Protein AF-A0A954A4E3-F1 (afdb_monomer)

Radius of gyration: 19.32 Å; Cα contacts (8 Å, |Δi|>4): 45; chains: 1; bounding box: 42×27×52 Å

Foldseek 3Di:
DVPCLVVLCVVLNDVVSVVVVVVVVVVVVVVVVVLVVLVVVDDDDPDDPLVSCCVSPHPVRSVVVVVVVVVVVVVVVLVVLLVVLVVVCVVCVPVVDDSVVSSVVSVVVVVVVVVVVVD

pLDDT: mean 85.55, std 9.39, range [46.31, 97.56]

Sequence (119 aa):
MFLRFGEVVGNAGLWHALAIVIAAKSVTTITGLSLSAIATNTRTQGGGAYFLISRSLGIEFGGTIGAVFFLAQAISVAMYVIGFSEAVVATFPEWGSDLTTIATLTLLVVFICVLIGAG

Secondary structure (DSSP, 8-state):
-TTTHHHHHHHH-HHHHHHHHHHHHHHHHHHHHHHHHHHHTS---S--HHHHHHHHH-HHHHHHHHHHHHHHHHHHHHHHHHHHHHHHHHH-GGG---HHHHHHHHHHHHHHHHHHHT-

Solvent-accessible surface area (backbone atoms only — not comparable to full-atom values): 6743 Å² total; per-residue (Å²): 109,86,82,55,51,60,55,46,34,68,74,58,31,67,70,51,38,50,49,51,51,52,56,55,47,50,54,53,49,54,53,50,52,53,51,51,54,51,57,72,76,45,88,86,60,99,57,59,74,62,54,53,44,27,70,73,66,33,66,73,55,24,53,54,54,44,53,54,51,51,53,52,50,57,53,47,54,54,54,50,39,50,54,49,25,54,52,49,44,74,74,46,66,86,68,77,66,55,58,68,58,49,27,51,52,51,47,52,52,52,50,52,53,49,54,59,72,74,101

Mean predicted aligned error: 7.01 Å

Structure (mmCIF, N/CA/C/O backbone):
data_AF-A0A954A4E3-F1
#
_entry.id   AF-A0A954A4E3-F1
#
loop_
_atom_site.group_PDB
_atom_site.id
_atom_site.type_symbol
_atom_site.label_atom_id
_atom_site.label_alt_id
_atom_site.label_comp_id
_atom_site.label_asym_id
_atom_site.label_entity_id
_atom_site.label_seq_id
_atom_site.pdbx_PDB_ins_code
_atom_site.Cartn_x
_atom_site.Cartn_y
_atom_site.Cartn_z
_atom_site.occupancy
_atom_site.B_iso_or_equiv
_atom_site.auth_seq_id
_atom_site.auth_comp_id
_atom_site.auth_asym_id
_atom_site.auth_atom_id
_atom_site.pdbx_PDB_model_num
ATOM 1 N N . MET A 1 1 ? 6.034 -2.523 -3.533 1.00 74.38 1 MET A N 1
ATOM 2 C CA . MET A 1 1 ? 7.356 -2.239 -2.925 1.00 74.38 1 MET A CA 1
ATOM 3 C C . MET A 1 1 ? 8.450 -2.201 -3.982 1.00 74.38 1 MET A C 1
ATOM 5 O O . MET A 1 1 ? 9.112 -1.182 -4.093 1.00 74.38 1 MET A O 1
ATOM 9 N N . PHE A 1 2 ? 8.592 -3.253 -4.790 1.00 79.69 2 PHE A N 1
ATOM 10 C CA . PHE A 1 2 ? 9.702 -3.404 -5.739 1.00 79.69 2 PHE A CA 1
ATOM 11 C C . PHE A 1 2 ? 9.810 -2.323 -6.824 1.00 79.69 2 PHE A C 1
ATOM 13 O O . PHE A 1 2 ? 10.920 -1.955 -7.173 1.00 79.69 2 PHE A O 1
ATOM 20 N N . LEU A 1 3 ? 8.690 -1.762 -7.294 1.00 80.56 3 LEU A N 1
ATOM 21 C CA . LEU A 1 3 ? 8.714 -0.760 -8.368 1.00 80.56 3 LEU A CA 1
ATOM 22 C C . LEU A 1 3 ? 9.215 0.619 -7.921 1.00 80.56 3 LEU A C 1
ATOM 24 O O . LEU A 1 3 ? 9.998 1.241 -8.618 1.00 80.56 3 LEU A O 1
ATOM 28 N N . ARG A 1 4 ? 8.776 1.104 -6.753 1.00 87.50 4 ARG A N 1
ATOM 29 C CA . ARG A 1 4 ? 8.963 2.516 -6.361 1.00 87.50 4 ARG A CA 1
ATOM 30 C C . ARG A 1 4 ? 9.898 2.748 -5.181 1.00 87.50 4 ARG A C 1
ATOM 32 O O . ARG A 1 4 ? 10.304 3.876 -4.937 1.00 87.50 4 ARG A O 1
ATOM 39 N N . PHE A 1 5 ? 10.268 1.709 -4.430 1.00 85.25 5 PHE A N 1
ATOM 40 C CA . PHE A 1 5 ? 11.150 1.890 -3.271 1.00 85.25 5 PHE A CA 1
ATOM 41 C C . PHE A 1 5 ? 12.563 2.335 -3.681 1.00 85.25 5 PHE A C 1
ATOM 43 O O . PHE A 1 5 ? 13.150 3.185 -3.016 1.00 85.25 5 PHE A O 1
ATOM 50 N N . GLY A 1 6 ? 13.078 1.819 -4.805 1.00 85.00 6 GLY A N 1
ATOM 51 C CA . GLY A 1 6 ? 14.375 2.227 -5.352 1.00 85.00 6 GLY A CA 1
ATOM 52 C C . GLY A 1 6 ? 14.414 3.705 -5.747 1.00 85.00 6 GLY A C 1
ATOM 53 O O . GLY A 1 6 ? 15.351 4.406 -5.382 1.00 85.00 6 GLY A O 1
ATOM 54 N N . GLU A 1 7 ? 13.363 4.206 -6.402 1.00 87.31 7 GLU A N 1
ATOM 55 C CA . GLU A 1 7 ? 13.245 5.622 -6.783 1.00 87.31 7 GLU A CA 1
ATOM 56 C C . GLU A 1 7 ? 13.163 6.550 -5.565 1.00 87.31 7 GLU A C 1
ATOM 58 O O . GLU A 1 7 ? 13.773 7.617 -5.551 1.00 87.31 7 GLU A O 1
ATOM 63 N N . VAL A 1 8 ? 12.450 6.137 -4.511 1.00 89.25 8 VAL A N 1
ATOM 64 C CA . VAL A 1 8 ? 12.357 6.909 -3.261 1.00 89.25 8 VAL A CA 1
ATOM 65 C C . VAL A 1 8 ? 13.731 7.047 -2.604 1.00 89.25 8 VAL A C 1
ATOM 67 O O . VAL A 1 8 ? 14.108 8.149 -2.207 1.00 89.25 8 VAL A O 1
ATOM 70 N N . VAL A 1 9 ? 14.499 5.956 -2.517 1.00 91.44 9 VAL A N 1
ATOM 71 C CA . VAL A 1 9 ? 15.864 5.994 -1.965 1.00 91.44 9 VAL A CA 1
ATOM 72 C C . VAL A 1 9 ? 16.806 6.784 -2.877 1.00 91.44 9 VAL A C 1
ATOM 74 O O . VAL A 1 9 ? 17.633 7.540 -2.371 1.00 91.44 9 VAL A O 1
ATOM 77 N N . GLY A 1 10 ? 16.660 6.65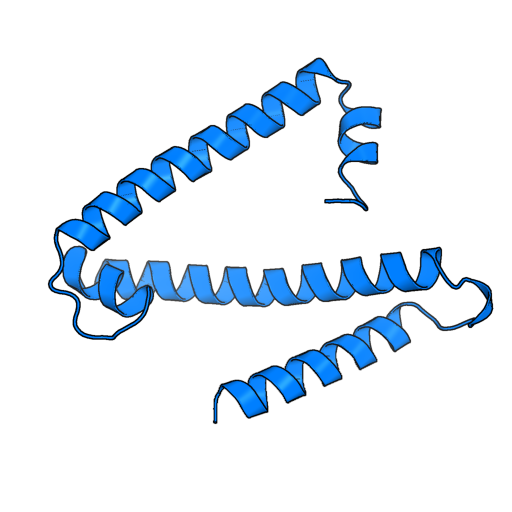4 -4.199 1.00 89.50 10 GLY A N 1
ATOM 78 C CA . GLY A 1 10 ? 17.461 7.377 -5.188 1.00 89.50 10 GLY A CA 1
ATOM 79 C C . GLY A 1 10 ? 17.262 8.895 -5.148 1.00 89.50 10 GLY A C 1
ATOM 80 O O . GLY A 1 10 ? 18.242 9.631 -5.191 1.00 89.50 10 GLY A O 1
ATOM 81 N N . ASN A 1 11 ? 16.019 9.367 -5.001 1.00 91.88 11 ASN A N 1
ATOM 82 C CA . ASN A 1 11 ? 15.698 10.800 -4.991 1.00 91.88 11 ASN A CA 1
ATOM 83 C C . ASN A 1 11 ? 15.851 11.459 -3.610 1.00 91.88 11 ASN A C 1
ATOM 85 O O . ASN A 1 11 ? 16.315 12.593 -3.522 1.00 91.88 11 ASN A O 1
ATOM 89 N N . ALA A 1 12 ? 15.452 10.787 -2.524 1.00 88.69 12 ALA A N 1
ATOM 90 C CA . ALA A 1 12 ? 15.497 11.365 -1.173 1.00 88.69 12 ALA A CA 1
ATOM 91 C C . ALA A 1 12 ? 16.835 11.107 -0.447 1.00 88.69 12 ALA A C 1
ATOM 93 O O . ALA A 1 12 ? 17.187 11.807 0.508 1.00 88.69 12 ALA A O 1
ATOM 94 N N . GLY A 1 13 ? 17.590 10.095 -0.881 1.00 91.25 13 GLY A N 1
ATOM 95 C CA . GLY A 1 13 ? 18.761 9.581 -0.178 1.00 91.25 13 GLY A CA 1
ATOM 96 C C . GLY A 1 13 ? 18.398 8.645 0.982 1.00 91.25 13 GLY A C 1
ATOM 97 O O . GLY A 1 13 ? 17.261 8.599 1.456 1.00 91.25 13 GLY A O 1
ATOM 98 N N . LEU A 1 14 ? 19.393 7.893 1.470 1.00 91.50 14 LEU A N 1
ATOM 99 C CA . LEU A 1 14 ? 19.202 6.843 2.480 1.00 91.50 14 LEU A CA 1
ATOM 100 C C . LEU A 1 14 ? 18.564 7.366 3.777 1.00 91.50 14 LEU A C 1
ATOM 102 O O . LEU A 1 14 ? 17.594 6.790 4.265 1.00 91.50 14 LEU A O 1
ATOM 106 N N . TRP A 1 15 ? 19.094 8.460 4.330 1.00 92.00 15 TRP A N 1
ATOM 107 C CA . TRP A 1 15 ? 18.645 8.980 5.624 1.00 92.00 15 TRP A CA 1
ATOM 108 C C . TRP A 1 15 ? 17.209 9.508 5.590 1.00 92.00 15 TRP A C 1
ATOM 110 O O . TRP A 1 15 ? 16.427 9.195 6.488 1.00 92.00 15 TRP A O 1
ATOM 120 N N . HIS A 1 16 ? 16.825 10.239 4.541 1.00 92.56 16 HIS A N 1
ATOM 121 C CA . HIS A 1 16 ? 15.450 10.724 4.403 1.00 92.56 16 HIS A CA 1
ATOM 122 C C . HIS A 1 16 ? 14.477 9.589 4.075 1.00 92.56 16 HIS A C 1
ATOM 124 O O . HIS A 1 16 ? 13.379 9.560 4.627 1.00 92.56 16 HIS A O 1
ATOM 130 N N . ALA A 1 17 ? 14.874 8.615 3.248 1.00 92.62 17 ALA A N 1
ATOM 131 C CA . ALA A 1 17 ? 14.049 7.439 2.982 1.00 92.62 17 ALA A CA 1
ATOM 132 C C . ALA A 1 17 ? 13.773 6.637 4.268 1.00 92.62 17 ALA A C 1
ATOM 134 O O . ALA A 1 17 ? 12.631 6.249 4.518 1.00 92.62 17 ALA A O 1
ATOM 135 N N . LEU A 1 18 ? 14.783 6.454 5.129 1.00 93.38 18 LEU A N 1
ATOM 136 C CA . LEU A 1 18 ? 14.605 5.837 6.447 1.00 93.38 18 LEU A CA 1
ATOM 137 C C . LEU A 1 18 ? 13.668 6.656 7.346 1.00 93.38 18 LEU A C 1
ATOM 139 O O . LEU A 1 18 ? 12.781 6.079 7.975 1.00 93.38 18 LEU A O 1
ATOM 143 N N . ALA A 1 19 ? 13.809 7.984 7.371 1.00 94.81 19 ALA A N 1
ATOM 144 C CA . ALA A 1 19 ? 12.920 8.857 8.138 1.00 94.81 19 ALA A CA 1
ATOM 145 C C . ALA A 1 19 ? 11.451 8.736 7.687 1.00 94.81 19 ALA A C 1
ATOM 147 O O . ALA A 1 19 ? 10.562 8.603 8.529 1.00 94.81 19 ALA A O 1
ATOM 148 N N . ILE A 1 20 ? 11.197 8.696 6.372 1.00 93.69 20 ILE A N 1
ATOM 149 C CA . ILE A 1 20 ? 9.854 8.487 5.800 1.00 93.69 20 ILE A CA 1
ATOM 150 C C . ILE A 1 20 ? 9.278 7.138 6.248 1.00 93.69 20 ILE A C 1
ATOM 152 O O . ILE A 1 20 ? 8.124 7.068 6.674 1.00 93.69 20 ILE A O 1
ATOM 156 N N . VAL A 1 21 ? 10.074 6.065 6.186 1.00 94.06 21 VAL A N 1
ATOM 157 C CA . VAL A 1 21 ? 9.630 4.724 6.597 1.00 94.06 21 VAL A CA 1
ATOM 158 C C . VAL A 1 21 ? 9.300 4.683 8.089 1.00 94.06 21 VAL A C 1
ATOM 160 O O . VAL A 1 21 ? 8.257 4.140 8.458 1.00 94.06 21 VAL A O 1
ATOM 163 N N . ILE A 1 22 ? 10.140 5.273 8.944 1.00 96.00 22 ILE A N 1
ATOM 164 C CA . ILE A 1 22 ? 9.903 5.332 10.395 1.00 96.00 22 ILE A CA 1
ATOM 165 C C . ILE A 1 22 ? 8.623 6.119 10.697 1.00 96.00 22 ILE A C 1
ATOM 167 O O . ILE A 1 22 ? 7.793 5.648 11.476 1.00 96.00 22 ILE A O 1
ATOM 171 N N . ALA A 1 23 ? 8.421 7.267 10.046 1.00 96.25 23 ALA A N 1
ATOM 172 C CA . ALA A 1 23 ? 7.214 8.073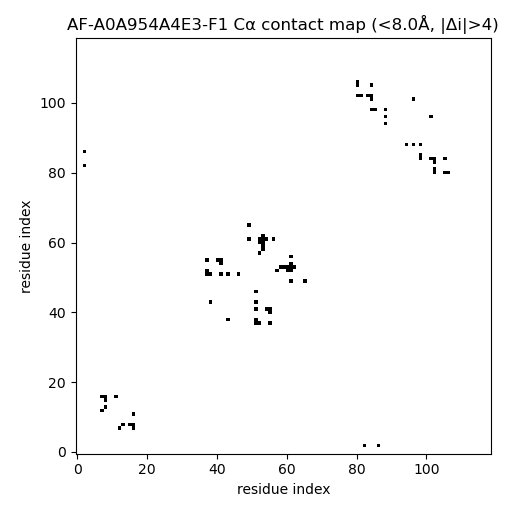 10.207 1.00 96.25 23 ALA A CA 1
ATOM 173 C C . ALA A 1 23 ? 5.947 7.328 9.745 1.00 96.25 23 ALA A C 1
ATOM 175 O O . ALA A 1 23 ? 4.938 7.314 10.444 1.00 96.25 23 ALA A O 1
ATOM 176 N N . ALA A 1 24 ? 5.990 6.638 8.603 1.00 94.88 24 ALA A N 1
ATOM 177 C CA . ALA A 1 24 ? 4.855 5.839 8.136 1.00 94.88 24 ALA A CA 1
ATOM 178 C C . ALA A 1 24 ? 4.545 4.665 9.087 1.00 94.88 24 ALA A C 1
ATOM 180 O O . ALA A 1 24 ? 3.383 4.356 9.384 1.00 94.88 24 ALA A O 1
ATOM 181 N N . LYS A 1 25 ? 5.589 4.001 9.598 1.00 94.88 25 LYS A N 1
ATOM 182 C CA . LYS A 1 25 ? 5.444 2.877 10.528 1.00 94.88 25 LYS A CA 1
ATOM 183 C C . LYS A 1 25 ? 4.944 3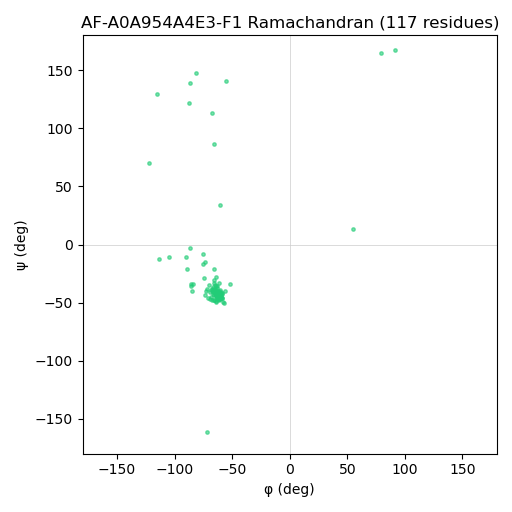.305 11.899 1.00 94.88 25 LYS A C 1
ATOM 185 O O . LYS A 1 25 ? 4.152 2.559 12.476 1.00 94.88 25 LYS A O 1
ATOM 190 N N . SER A 1 26 ? 5.328 4.476 12.403 1.00 97.56 26 SER A N 1
ATOM 191 C CA . SER A 1 26 ? 4.809 4.981 13.677 1.00 97.56 26 SER A CA 1
ATOM 192 C C . SER A 1 26 ? 3.297 5.210 13.606 1.00 97.56 26 SER A C 1
ATOM 194 O O . SER A 1 26 ? 2.577 4.697 14.462 1.00 97.56 26 SER A O 1
ATOM 196 N N . VAL A 1 27 ? 2.801 5.844 12.536 1.00 96.88 27 VAL A N 1
ATOM 197 C CA . VAL A 1 27 ? 1.358 6.035 12.306 1.00 96.88 27 VAL A CA 1
ATOM 198 C C . VAL A 1 27 ? 0.631 4.690 12.282 1.00 96.88 27 VAL A C 1
ATOM 200 O O . VAL A 1 27 ? -0.317 4.489 13.037 1.00 96.88 27 VAL A O 1
ATOM 203 N N . THR A 1 28 ? 1.120 3.729 11.491 1.00 94.75 28 THR A N 1
ATOM 204 C CA . THR A 1 28 ? 0.462 2.414 11.362 1.00 94.75 28 THR A CA 1
ATOM 205 C C . THR A 1 28 ? 0.477 1.632 12.680 1.00 94.75 28 THR A C 1
ATOM 207 O O . THR A 1 28 ? -0.478 0.926 12.998 1.00 94.75 28 THR A O 1
ATOM 210 N N . THR A 1 29 ? 1.544 1.770 13.471 1.00 96.06 29 THR A N 1
ATOM 211 C CA . THR A 1 29 ? 1.675 1.112 14.779 1.00 96.06 29 THR A CA 1
ATOM 212 C C . THR A 1 29 ? 0.682 1.689 15.781 1.00 96.06 29 THR A C 1
ATOM 214 O O . THR A 1 29 ? -0.008 0.927 16.453 1.00 96.06 29 THR A O 1
ATOM 217 N N . ILE A 1 30 ? 0.546 3.018 15.843 1.00 97.00 30 ILE A N 1
ATOM 218 C CA . ILE A 1 30 ? -0.432 3.680 16.717 1.00 97.00 30 ILE A CA 1
ATOM 219 C C . ILE A 1 30 ? -1.857 3.265 16.325 1.00 97.00 30 ILE A C 1
ATOM 221 O O . ILE A 1 30 ? -2.625 2.852 17.191 1.00 97.00 30 ILE A O 1
ATOM 225 N N . THR A 1 31 ? -2.194 3.275 15.029 1.00 92.25 31 THR A N 1
ATOM 226 C CA . THR A 1 31 ? -3.508 2.810 14.548 1.00 92.25 31 THR A CA 1
ATOM 227 C C . THR A 1 31 ? -3.753 1.334 14.878 1.00 92.25 31 THR A C 1
ATOM 229 O O . THR A 1 31 ? -4.851 0.974 15.302 1.00 92.25 31 THR A O 1
ATOM 232 N N . GLY A 1 32 ? -2.736 0.479 14.734 1.00 91.94 32 GLY A N 1
ATOM 233 C CA . GLY A 1 32 ? -2.816 -0.939 15.086 1.00 91.94 32 GLY A CA 1
ATOM 234 C C . GLY A 1 32 ? -3.065 -1.167 16.579 1.00 91.94 32 GLY A C 1
ATOM 235 O O . GLY A 1 32 ? -3.904 -1.992 16.939 1.00 91.94 32 GLY A O 1
ATOM 236 N N . LEU A 1 33 ? -2.411 -0.393 17.449 1.00 92.62 33 LEU A N 1
ATOM 237 C CA . LEU A 1 33 ? -2.651 -0.431 18.894 1.00 92.62 33 LEU A CA 1
ATOM 238 C C . LEU A 1 33 ? -4.078 0.020 19.242 1.00 92.62 33 LEU A C 1
ATOM 240 O O . LEU A 1 33 ? -4.745 -0.640 20.041 1.00 92.62 33 LEU A O 1
ATOM 244 N N . SER A 1 34 ? -4.588 1.081 18.605 1.00 90.12 34 SER A N 1
ATOM 245 C CA . SER A 1 34 ? -5.986 1.504 18.767 1.00 90.12 34 SER A CA 1
ATOM 246 C C . SER A 1 34 ? -6.968 0.413 18.333 1.00 90.12 34 SER A C 1
ATOM 248 O O . SER A 1 34 ? -7.920 0.120 19.056 1.00 90.12 34 SER A O 1
ATOM 250 N N . LEU A 1 35 ? -6.718 -0.238 17.192 1.00 88.19 35 LEU A N 1
ATOM 251 C CA . LEU A 1 35 ? -7.560 -1.333 16.706 1.00 88.19 35 LEU A CA 1
ATOM 252 C C . LEU A 1 35 ? -7.516 -2.550 17.644 1.00 88.19 35 LEU A C 1
ATOM 254 O O . LEU A 1 35 ? -8.551 -3.164 17.895 1.00 88.19 35 LEU A O 1
ATOM 258 N N . SER A 1 36 ? -6.351 -2.865 18.216 1.00 88.31 36 SER A N 1
ATOM 259 C CA . SER A 1 36 ? -6.203 -3.931 19.214 1.00 88.31 36 SER A CA 1
ATOM 260 C C . SER A 1 36 ? -7.027 -3.654 20.477 1.00 88.31 36 SER A C 1
ATOM 262 O O . SER A 1 36 ? -7.655 -4.568 21.018 1.00 88.31 36 SER A O 1
ATOM 264 N N . ALA A 1 37 ? -7.066 -2.402 20.942 1.00 87.06 37 ALA A N 1
ATOM 265 C CA . ALA A 1 37 ? -7.887 -2.010 22.087 1.00 87.06 37 ALA A CA 1
ATOM 266 C C . ALA A 1 37 ? -9.391 -2.174 21.793 1.00 87.06 37 ALA A C 1
ATOM 268 O O . ALA A 1 37 ? -10.124 -2.734 22.609 1.00 87.06 37 ALA A O 1
ATOM 269 N N . ILE A 1 38 ? -9.834 -1.767 20.598 1.00 84.38 38 ILE A N 1
ATOM 270 C CA . ILE A 1 38 ? -11.216 -1.943 20.117 1.00 84.38 38 ILE A CA 1
ATOM 271 C C . ILE A 1 38 ? -11.587 -3.434 20.055 1.00 84.38 38 ILE A C 1
ATOM 273 O O . ILE A 1 38 ? -12.636 -3.842 20.562 1.00 84.38 38 ILE A O 1
ATOM 277 N N . ALA A 1 39 ? -10.710 -4.262 19.483 1.00 81.81 39 ALA A N 1
ATOM 278 C CA . ALA A 1 39 ? -10.932 -5.700 19.348 1.00 81.81 39 ALA A CA 1
ATOM 279 C C . ALA A 1 39 ? -11.027 -6.412 20.708 1.00 81.81 39 ALA A C 1
ATOM 281 O O . ALA A 1 39 ? -11.836 -7.321 20.866 1.00 81.81 39 ALA A O 1
ATOM 282 N N . THR A 1 40 ? -10.255 -5.966 21.703 1.00 84.12 40 THR A N 1
ATOM 283 C CA . THR A 1 40 ? -10.256 -6.564 23.051 1.00 84.12 40 THR A CA 1
ATOM 284 C C . THR A 1 40 ? -11.505 -6.189 23.858 1.00 84.12 40 THR A C 1
ATOM 286 O O . THR A 1 40 ? -11.953 -6.966 24.697 1.00 84.12 40 THR A O 1
ATOM 289 N N . ASN A 1 41 ? -12.105 -5.022 23.596 1.00 75.88 41 ASN A N 1
ATOM 290 C CA . ASN A 1 41 ? -13.277 -4.529 24.331 1.00 75.88 41 ASN A CA 1
ATOM 291 C C . ASN A 1 41 ? -14.624 -5.036 23.770 1.00 75.88 41 ASN A C 1
ATOM 293 O O . ASN A 1 41 ? -15.687 -4.746 24.317 1.00 75.88 41 ASN A O 1
ATOM 297 N N . THR A 1 42 ? -14.610 -5.79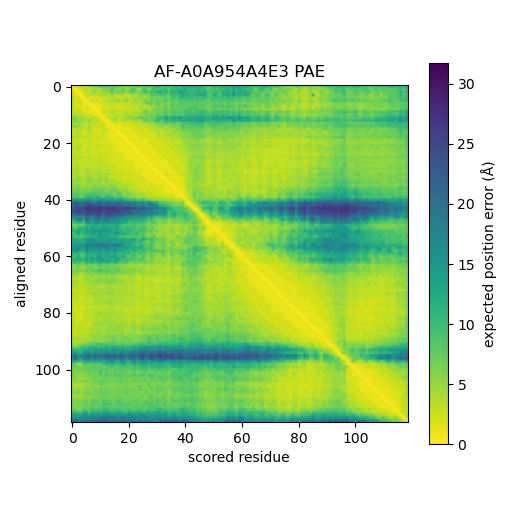1 22.668 1.00 66.31 42 THR A N 1
ATOM 298 C CA . THR A 1 42 ? -15.829 -6.191 21.949 1.00 66.31 42 THR A CA 1
ATOM 299 C C . THR A 1 42 ? -16.008 -7.703 22.002 1.00 66.31 42 THR A C 1
ATOM 301 O O . THR A 1 42 ? -15.096 -8.452 21.667 1.00 66.31 42 THR A O 1
ATOM 304 N N . ARG A 1 43 ? -17.199 -8.194 22.384 1.00 61.84 43 ARG A N 1
ATOM 305 C CA . ARG A 1 43 ? -17.508 -9.629 22.270 1.00 61.84 43 ARG A CA 1
ATOM 306 C C . ARG A 1 43 ? -17.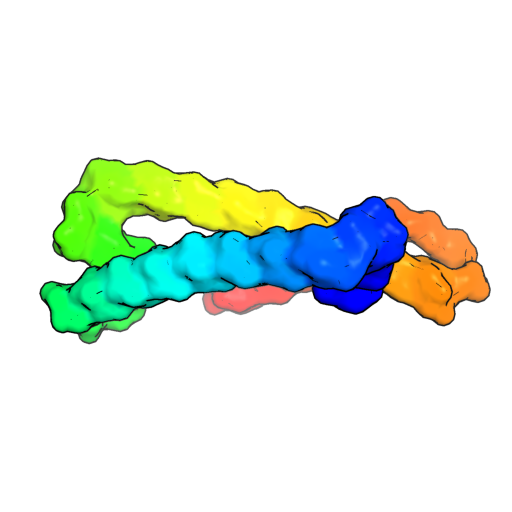582 -10.011 20.792 1.00 61.84 43 ARG A C 1
ATOM 308 O O . ARG A 1 43 ? -18.484 -9.562 20.080 1.00 61.84 43 ARG A O 1
ATOM 315 N N . THR A 1 44 ? -16.627 -10.828 20.357 1.00 56.19 44 THR A N 1
ATOM 316 C CA . THR A 1 44 ? -16.466 -11.333 18.992 1.00 56.19 44 THR A CA 1
ATOM 317 C C . THR A 1 44 ? -17.633 -12.244 18.604 1.00 56.19 44 THR A C 1
ATOM 319 O O . THR A 1 44 ? -17.603 -13.460 18.751 1.00 56.19 44 THR A O 1
ATOM 322 N N . GLN A 1 45 ? -18.707 -11.646 18.102 1.00 56.31 45 GLN A N 1
ATOM 323 C CA . GLN A 1 45 ? -19.630 -12.340 17.205 1.00 56.31 45 GLN A CA 1
ATOM 324 C C . GLN A 1 45 ? -19.061 -12.165 15.794 1.00 56.31 45 GLN A C 1
ATOM 326 O O . GLN A 1 45 ? -18.526 -11.096 15.521 1.00 56.31 45 GLN A O 1
ATOM 331 N N . GLY A 1 46 ? -19.096 -13.209 14.958 1.00 60.41 46 GLY A N 1
ATOM 332 C CA . GLY A 1 46 ? -18.303 -13.392 13.724 1.00 60.41 46 GLY A CA 1
ATOM 333 C C . GLY A 1 46 ? -18.462 -12.378 12.577 1.00 60.41 46 GLY A C 1
ATOM 334 O O . GLY A 1 46 ? -18.364 -12.765 11.419 1.00 60.41 46 GLY A O 1
ATOM 335 N N . GLY A 1 47 ? -18.706 -11.100 12.857 1.00 67.12 47 GLY A N 1
ATOM 336 C CA . GLY A 1 47 ? -18.588 -10.016 11.895 1.00 67.12 47 GLY A CA 1
ATOM 337 C C . GLY A 1 47 ? -17.137 -9.548 11.736 1.00 67.12 47 GLY A C 1
ATOM 338 O O . GLY A 1 47 ? -16.342 -9.597 12.673 1.00 67.12 47 GLY A O 1
ATOM 339 N N . GLY A 1 48 ? -16.794 -9.102 10.524 1.00 77.56 48 GLY A N 1
ATOM 340 C CA . GLY A 1 48 ? -15.467 -8.586 10.176 1.00 77.56 48 GLY A CA 1
ATOM 341 C C . GLY A 1 48 ? -15.143 -7.211 10.782 1.00 77.56 48 GLY A C 1
ATOM 342 O O . GLY A 1 48 ? -15.791 -6.740 11.715 1.00 77.56 48 GLY A O 1
ATOM 343 N N . ALA A 1 49 ? -14.145 -6.524 10.218 1.00 74.69 49 ALA A N 1
ATOM 344 C CA . ALA A 1 49 ? -13.611 -5.271 10.769 1.00 74.69 49 ALA A CA 1
ATOM 345 C C . ALA A 1 49 ? -14.665 -4.161 10.963 1.00 74.69 49 ALA A C 1
ATOM 347 O O . ALA A 1 49 ? -14.655 -3.484 11.988 1.00 74.69 49 ALA A O 1
ATOM 348 N N . TYR A 1 50 ? -15.611 -4.006 10.026 1.00 78.88 50 TYR A N 1
ATOM 349 C CA . TYR A 1 50 ? -16.694 -3.022 10.151 1.00 78.88 50 TYR A CA 1
ATOM 350 C C . TYR A 1 50 ? -17.588 -3.293 11.369 1.00 78.88 50 TYR A C 1
ATOM 352 O O . TYR A 1 50 ? -17.897 -2.375 12.123 1.00 78.88 50 TYR A O 1
ATOM 360 N N . PHE A 1 51 ? -17.942 -4.562 11.594 1.00 75.44 51 PHE A N 1
ATOM 361 C CA . PHE A 1 51 ? -18.793 -4.977 12.709 1.00 75.44 51 PHE A CA 1
ATOM 362 C C . PHE A 1 51 ? -18.141 -4.699 14.068 1.00 75.44 51 PHE A C 1
ATOM 364 O O . PHE A 1 51 ? -18.820 -4.289 15.010 1.00 75.44 51 PHE A O 1
ATOM 371 N N . LEU A 1 52 ? -16.819 -4.882 14.165 1.00 75.38 52 LEU A N 1
ATOM 372 C CA . LEU A 1 52 ? -16.065 -4.547 15.373 1.00 75.38 52 LEU A CA 1
ATOM 373 C C . LEU A 1 52 ? -16.109 -3.036 15.645 1.00 75.38 52 LEU A C 1
ATOM 375 O O . LEU A 1 52 ? -16.465 -2.628 16.745 1.00 75.38 52 LEU A O 1
ATOM 379 N N . ILE A 1 53 ? -15.834 -2.204 14.637 1.00 78.44 53 ILE A N 1
ATOM 380 C CA . ILE A 1 53 ? -15.776 -0.739 14.788 1.00 78.44 53 ILE A CA 1
ATOM 381 C C . ILE A 1 53 ? -17.152 -0.155 15.135 1.00 78.44 53 ILE A C 1
ATOM 383 O O . ILE A 1 53 ? -17.264 0.630 16.079 1.00 78.44 53 ILE A O 1
ATOM 387 N N . SER A 1 54 ? -18.209 -0.549 14.417 1.00 77.56 54 SER A N 1
ATOM 388 C CA . SER A 1 54 ? -19.555 0.008 14.615 1.00 77.56 54 SER A CA 1
ATOM 389 C C . SER A 1 54 ? -20.129 -0.295 15.999 1.00 77.56 54 SER A C 1
ATOM 391 O O . SER A 1 54 ? -20.951 0.468 16.506 1.00 77.56 54 SER A O 1
ATOM 393 N N . ARG A 1 55 ? -19.708 -1.403 16.625 1.00 76.50 55 ARG A N 1
ATOM 394 C CA . ARG A 1 55 ? -20.201 -1.809 17.945 1.00 76.50 55 ARG A CA 1
ATOM 395 C C . ARG A 1 55 ? -19.459 -1.125 19.093 1.00 76.50 55 ARG A C 1
ATOM 397 O O . ARG A 1 55 ? -20.088 -0.844 20.108 1.00 76.50 55 ARG A O 1
ATOM 404 N N . SER A 1 56 ? -18.161 -0.851 18.950 1.00 77.56 56 SER A N 1
ATOM 405 C CA . SER A 1 56 ? -17.372 -0.206 20.014 1.00 77.56 56 SER A CA 1
ATOM 406 C C . SER A 1 56 ? -17.453 1.320 19.986 1.00 77.56 56 SER A C 1
ATOM 408 O O . SER A 1 56 ? -17.396 1.939 21.043 1.00 77.56 56 SER A O 1
ATOM 410 N N . LEU A 1 57 ? -17.554 1.929 18.797 1.00 78.44 57 LEU A N 1
ATOM 411 C CA . LEU A 1 57 ? -17.537 3.390 18.614 1.00 78.44 57 LEU A CA 1
ATOM 412 C C . LEU A 1 57 ? -18.923 3.986 18.317 1.00 78.44 57 LEU A C 1
ATOM 414 O O . LEU A 1 57 ? -19.082 5.201 18.358 1.00 78.44 57 LEU A O 1
ATOM 418 N N . GLY A 1 58 ? -19.930 3.153 18.042 1.00 81.31 58 GLY A N 1
ATOM 419 C CA . GLY A 1 58 ? -21.279 3.588 17.676 1.00 81.31 58 GLY A CA 1
ATOM 420 C C . GLY A 1 58 ? -21.491 3.731 16.165 1.00 81.31 58 GLY A C 1
ATOM 421 O O . GLY A 1 58 ? -20.552 3.709 15.363 1.00 81.31 58 GLY A O 1
ATOM 422 N N . ILE A 1 59 ? -22.762 3.863 15.769 1.00 78.25 59 ILE A N 1
ATOM 423 C CA . ILE A 1 59 ? -23.182 3.822 14.358 1.00 78.25 59 ILE A CA 1
ATOM 424 C C . ILE A 1 59 ? -22.648 5.003 13.530 1.00 78.25 59 ILE A C 1
ATOM 426 O O . ILE A 1 59 ? -22.329 4.824 12.356 1.00 78.25 59 ILE A O 1
ATOM 430 N N . GLU A 1 60 ? -22.497 6.183 14.142 1.00 85.62 60 GLU A N 1
ATOM 431 C CA . GLU A 1 60 ? -22.080 7.421 13.463 1.00 85.62 60 GLU A CA 1
ATOM 432 C C . GLU A 1 60 ? -20.610 7.347 13.021 1.00 85.62 60 GLU A C 1
ATOM 434 O O . GLU A 1 60 ? -20.268 7.607 11.862 1.00 85.62 60 GLU A O 1
ATOM 439 N N . PHE A 1 61 ? -19.738 6.898 13.927 1.00 81.00 61 PHE A N 1
ATOM 440 C CA . PHE A 1 61 ? -18.320 6.692 13.640 1.00 81.00 61 PHE A CA 1
ATOM 441 C C . PHE A 1 61 ? -18.092 5.462 12.756 1.00 81.00 61 PHE A C 1
ATOM 443 O O . PHE A 1 61 ? -17.292 5.522 11.821 1.00 81.00 61 PHE A O 1
ATOM 450 N N . GLY A 1 62 ? -18.825 4.367 12.995 1.00 83.25 62 GLY A N 1
ATOM 451 C CA . GLY A 1 62 ? -18.727 3.146 12.194 1.00 83.25 62 GLY A CA 1
ATOM 452 C C . GLY A 1 62 ? -19.067 3.368 10.719 1.00 83.25 62 GLY A C 1
ATOM 453 O O . GLY A 1 62 ? -18.307 2.944 9.850 1.00 83.25 62 GLY A O 1
ATOM 454 N N . GLY A 1 63 ? -20.163 4.079 10.426 1.00 84.94 63 GLY A N 1
ATOM 455 C CA . GLY A 1 63 ? -20.580 4.386 9.053 1.00 84.94 63 GLY A CA 1
ATOM 456 C C . GLY A 1 63 ? -19.558 5.232 8.292 1.00 84.94 63 GLY A C 1
ATOM 457 O O . GLY A 1 63 ? -19.171 4.882 7.177 1.00 84.94 63 GLY A O 1
ATOM 458 N N . THR A 1 64 ? -19.062 6.299 8.921 1.00 89.12 64 THR A N 1
ATOM 459 C CA . THR A 1 64 ? -18.112 7.226 8.288 1.00 89.12 64 THR A CA 1
ATOM 460 C C . THR A 1 64 ? -16.760 6.560 8.024 1.00 89.12 64 THR A C 1
ATOM 462 O O . THR A 1 64 ? -16.247 6.620 6.905 1.00 89.12 64 THR A O 1
ATOM 465 N N . ILE A 1 65 ? -16.200 5.864 9.021 1.00 89.06 65 ILE A N 1
ATOM 466 C CA . ILE A 1 65 ? -14.928 5.138 8.873 1.00 89.06 65 ILE A CA 1
ATOM 467 C C . ILE A 1 65 ? -15.070 4.023 7.829 1.00 89.06 65 ILE A C 1
ATOM 469 O O . ILE A 1 65 ? -14.183 3.849 6.994 1.00 89.06 65 ILE A O 1
ATOM 473 N N . GLY A 1 66 ? -16.196 3.301 7.833 1.00 86.81 66 GLY A N 1
ATOM 474 C CA . GLY A 1 66 ? -16.483 2.252 6.856 1.00 86.81 66 GLY A CA 1
ATOM 475 C C . GLY A 1 66 ? -16.532 2.768 5.417 1.00 86.81 66 GLY A C 1
ATOM 476 O O . GLY A 1 66 ? -15.909 2.173 4.539 1.00 86.81 66 GLY A O 1
ATOM 477 N N . ALA A 1 67 ? -17.205 3.896 5.175 1.00 89.38 67 ALA A N 1
ATOM 478 C CA . ALA A 1 67 ? -17.294 4.498 3.844 1.00 89.38 67 ALA A CA 1
ATOM 479 C C . ALA A 1 67 ? -15.920 4.944 3.317 1.00 89.38 67 ALA A C 1
ATOM 481 O O . ALA A 1 67 ? -15.558 4.640 2.178 1.00 89.38 67 ALA A O 1
ATOM 482 N N . VAL A 1 68 ? -15.121 5.608 4.159 1.00 92.31 68 VAL A N 1
ATOM 483 C CA . VAL A 1 68 ? -13.762 6.036 3.791 1.00 92.31 68 VAL A CA 1
ATOM 484 C C . VAL A 1 68 ? -12.857 4.829 3.536 1.00 92.31 68 VAL A C 1
ATOM 486 O O . VAL A 1 68 ? -12.107 4.823 2.562 1.00 92.31 68 VAL A O 1
ATOM 489 N N . PHE A 1 69 ? -12.951 3.782 4.361 1.00 89.88 69 PHE A N 1
ATOM 490 C CA . PHE A 1 69 ? -12.161 2.563 4.188 1.00 89.88 69 PHE A CA 1
ATOM 491 C C . PHE A 1 69 ? -12.529 1.805 2.905 1.00 89.88 69 PHE A C 1
ATOM 493 O O . PHE A 1 69 ? -11.641 1.326 2.199 1.00 89.88 69 PHE A O 1
ATOM 500 N N . PHE A 1 70 ? -13.819 1.743 2.562 1.00 90.38 70 PHE A N 1
ATOM 501 C CA . PHE A 1 70 ? -14.279 1.151 1.306 1.00 90.38 70 PHE A CA 1
ATOM 502 C C . PHE A 1 70 ? -13.725 1.902 0.087 1.00 90.38 70 PHE A C 1
ATOM 504 O O . PHE A 1 70 ? -13.170 1.278 -0.818 1.00 90.38 70 PHE A O 1
ATOM 511 N N . LEU A 1 71 ? -13.800 3.237 0.088 1.00 93.81 71 LEU A N 1
ATOM 512 C CA . LEU A 1 71 ? -13.228 4.061 -0.982 1.00 93.81 71 LEU A CA 1
ATOM 513 C C . LEU A 1 71 ? -11.707 3.902 -1.082 1.00 93.81 71 LEU A C 1
ATOM 515 O O . LEU A 1 71 ? -11.174 3.748 -2.182 1.00 93.81 71 LEU A O 1
ATOM 519 N N . ALA A 1 72 ? -11.009 3.885 0.056 1.00 92.88 72 ALA A N 1
ATOM 520 C CA . ALA A 1 72 ? -9.571 3.649 0.095 1.00 92.88 72 ALA A CA 1
ATOM 521 C C . ALA A 1 72 ? -9.210 2.289 -0.521 1.00 92.88 72 ALA A C 1
ATOM 523 O O . ALA A 1 72 ? -8.281 2.211 -1.326 1.00 92.88 72 ALA A O 1
ATOM 524 N N . GLN A 1 73 ? -9.976 1.235 -0.216 1.00 91.69 73 GLN A N 1
ATOM 525 C CA . GLN A 1 73 ? -9.765 -0.076 -0.824 1.00 91.69 73 GLN A CA 1
ATOM 526 C C . GLN A 1 73 ? -10.066 -0.101 -2.323 1.00 91.69 73 GLN A C 1
ATOM 528 O O . GLN A 1 73 ? -9.292 -0.703 -3.066 1.00 91.69 73 GLN A O 1
ATOM 533 N N . ALA A 1 74 ? -11.115 0.578 -2.788 1.00 90.94 74 ALA A N 1
ATOM 534 C CA . ALA A 1 74 ? -11.412 0.677 -4.217 1.00 90.94 74 ALA A CA 1
ATOM 535 C C . ALA A 1 74 ? -10.251 1.324 -4.998 1.00 90.94 74 ALA A C 1
ATOM 537 O O . ALA A 1 74 ? -9.814 0.801 -6.025 1.00 90.94 74 ALA A O 1
ATOM 538 N N . ILE A 1 75 ? -9.689 2.416 -4.470 1.00 94.25 75 ILE A N 1
ATOM 539 C CA . ILE A 1 75 ? -8.526 3.091 -5.066 1.00 94.25 75 ILE A CA 1
ATOM 540 C C . ILE A 1 75 ? -7.271 2.207 -4.987 1.00 94.25 75 ILE A C 1
ATOM 542 O O . ILE A 1 75 ? -6.481 2.159 -5.932 1.00 94.25 75 ILE A O 1
ATOM 546 N N . SER A 1 76 ? -7.092 1.480 -3.881 1.00 93.62 76 SER A N 1
ATOM 547 C CA . SER A 1 76 ? -5.959 0.571 -3.682 1.00 93.62 76 SER A CA 1
ATOM 548 C C . SER A 1 76 ? -5.921 -0.542 -4.736 1.00 93.62 76 SER A C 1
ATOM 550 O O . SER A 1 76 ? -4.865 -0.811 -5.311 1.00 93.62 76 SER A O 1
ATOM 552 N N . VAL A 1 77 ? -7.077 -1.125 -5.080 1.00 91.94 77 VAL A N 1
ATOM 553 C CA . VAL A 1 77 ? -7.179 -2.1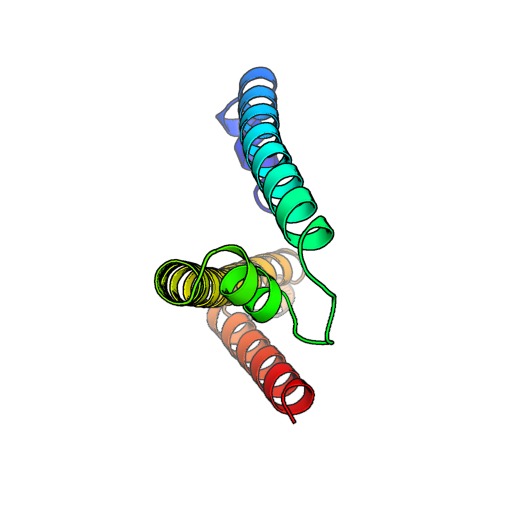26 -6.158 1.00 91.94 77 VAL A CA 1
ATOM 554 C C . VAL A 1 77 ? -6.709 -1.547 -7.494 1.00 91.94 77 VAL A C 1
ATOM 556 O O . VAL A 1 77 ? -5.899 -2.177 -8.172 1.00 91.94 77 VAL A O 1
ATOM 559 N N . ALA A 1 78 ? -7.143 -0.334 -7.851 1.00 91.25 78 ALA A N 1
ATOM 560 C CA . ALA A 1 78 ? -6.699 0.322 -9.082 1.00 91.25 78 ALA A CA 1
ATOM 561 C C . ALA A 1 78 ? -5.175 0.549 -9.098 1.00 91.25 78 ALA A C 1
ATOM 563 O O . ALA A 1 78 ? -4.509 0.226 -10.082 1.00 91.25 78 ALA A O 1
ATOM 564 N N . MET A 1 79 ? -4.607 1.028 -7.985 1.00 92.75 79 MET A N 1
ATOM 565 C CA . MET A 1 79 ? -3.155 1.195 -7.821 1.00 92.75 79 MET A CA 1
ATOM 566 C C . MET A 1 79 ? -2.391 -0.126 -7.994 1.00 92.75 79 MET A C 1
ATOM 568 O O . MET A 1 79 ? -1.343 -0.151 -8.643 1.00 92.75 79 MET A O 1
ATOM 572 N N . TYR A 1 80 ? -2.901 -1.231 -7.442 1.00 91.69 80 TYR A N 1
ATOM 573 C CA . TYR A 1 80 ? -2.264 -2.544 -7.574 1.00 91.69 80 TYR A CA 1
ATOM 574 C C . TYR A 1 80 ? -2.320 -3.089 -9.002 1.00 91.69 80 TYR A C 1
ATOM 576 O O . TYR A 1 80 ? -1.321 -3.636 -9.467 1.00 91.69 80 TYR A O 1
ATOM 584 N N . VAL A 1 81 ? -3.434 -2.901 -9.714 1.00 92.00 81 VAL A N 1
ATOM 585 C CA . VAL A 1 81 ? -3.569 -3.315 -11.121 1.00 92.00 81 VAL A CA 1
ATOM 586 C C . VAL A 1 81 ? -2.584 -2.560 -12.016 1.00 92.00 81 VAL A C 1
ATOM 588 O O . VAL A 1 81 ? -1.913 -3.177 -12.847 1.00 92.00 81 VAL A O 1
ATOM 591 N N . ILE A 1 82 ? -2.448 -1.244 -11.828 1.00 90.62 82 ILE A N 1
ATOM 592 C CA . ILE A 1 82 ? -1.505 -0.426 -12.607 1.00 90.62 82 ILE A CA 1
ATOM 593 C C . ILE A 1 82 ? -0.066 -0.865 -12.325 1.00 90.62 82 ILE A C 1
ATOM 595 O O . ILE A 1 82 ? 0.673 -1.156 -13.261 1.00 90.62 82 ILE A O 1
ATOM 599 N N . GLY A 1 83 ? 0.313 -0.995 -11.048 1.00 90.50 83 GLY A N 1
ATOM 600 C CA . GLY A 1 83 ? 1.660 -1.438 -10.684 1.00 90.50 83 GLY A CA 1
ATOM 601 C C . GLY A 1 83 ? 1.984 -2.840 -11.210 1.00 90.50 83 GLY A C 1
ATOM 602 O O . GLY A 1 83 ? 3.084 -3.082 -11.695 1.00 90.50 83 GLY A O 1
ATOM 603 N N . PHE A 1 84 ? 1.024 -3.768 -11.177 1.00 90.06 84 PHE A N 1
ATOM 604 C CA . PHE A 1 84 ? 1.204 -5.085 -11.788 1.00 90.06 84 PHE A CA 1
ATOM 605 C C . PHE A 1 84 ? 1.436 -4.982 -13.300 1.00 90.06 84 PHE A C 1
ATOM 607 O O . PHE A 1 84 ? 2.360 -5.601 -13.822 1.00 90.06 84 PHE A O 1
ATOM 614 N N . SER A 1 85 ? 0.647 -4.158 -13.988 1.00 89.56 85 SER A N 1
ATOM 615 C CA . SER A 1 85 ? 0.761 -3.967 -15.437 1.00 89.56 85 SER A CA 1
ATOM 616 C C . SER A 1 85 ? 2.118 -3.380 -15.832 1.00 89.56 85 SER A C 1
ATOM 618 O O . SER A 1 85 ? 2.746 -3.884 -16.760 1.00 89.56 85 SER A O 1
ATOM 620 N N . GLU A 1 86 ? 2.616 -2.383 -15.092 1.00 89.00 86 GLU A N 1
ATOM 621 C CA . GLU A 1 86 ? 3.967 -1.830 -15.281 1.00 89.00 86 GLU A CA 1
ATOM 622 C C . GLU A 1 86 ? 5.050 -2.904 -15.106 1.00 89.00 86 GLU A C 1
ATOM 624 O O . GLU A 1 86 ? 5.949 -3.023 -15.940 1.00 89.00 86 GLU A O 1
ATOM 629 N N . ALA A 1 87 ? 4.951 -3.725 -14.056 1.00 89.19 87 ALA A N 1
ATOM 630 C CA . ALA A 1 87 ? 5.919 -4.791 -13.799 1.00 89.19 87 ALA A CA 1
ATOM 631 C C . ALA A 1 87 ? 5.935 -5.860 -14.905 1.00 89.19 87 ALA A C 1
ATOM 633 O O . ALA A 1 87 ? 7.008 -6.330 -15.288 1.00 89.19 87 ALA A O 1
ATOM 634 N N . VAL A 1 88 ? 4.764 -6.238 -15.429 1.00 88.25 88 VAL A N 1
ATOM 635 C CA . VAL A 1 88 ? 4.645 -7.224 -16.515 1.00 88.25 88 VAL A CA 1
ATOM 636 C C . VAL A 1 88 ? 5.262 -6.690 -17.805 1.00 88.25 88 VAL A C 1
ATOM 638 O O . VAL A 1 88 ? 6.080 -7.386 -18.404 1.00 88.25 88 VAL A O 1
ATOM 641 N N . VAL A 1 89 ? 4.938 -5.452 -18.195 1.00 87.50 89 VAL A N 1
ATOM 642 C CA . VAL A 1 89 ? 5.501 -4.821 -19.403 1.00 87.50 89 VAL A CA 1
ATOM 643 C C . VAL A 1 89 ? 7.021 -4.686 -19.294 1.00 87.50 89 VAL A C 1
ATOM 645 O O . VAL A 1 89 ? 7.734 -4.983 -20.250 1.00 87.50 89 VAL A O 1
ATOM 648 N N . ALA A 1 90 ? 7.533 -4.299 -18.122 1.00 86.31 90 ALA A N 1
ATO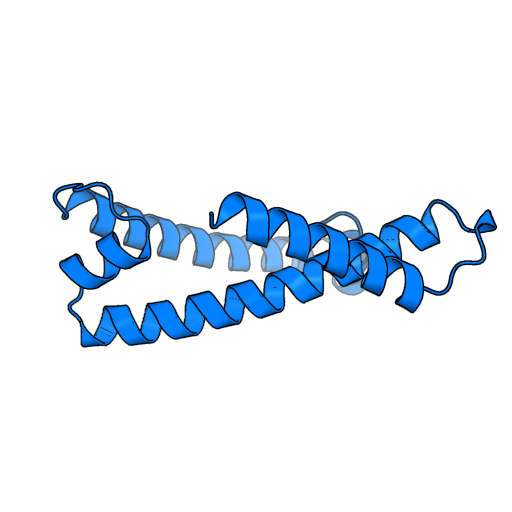M 649 C CA . ALA A 1 90 ? 8.971 -4.182 -17.893 1.00 86.31 90 ALA A CA 1
ATOM 650 C C . ALA A 1 90 ? 9.706 -5.536 -17.951 1.00 86.31 90 ALA A C 1
ATOM 652 O O . ALA A 1 90 ? 10.875 -5.581 -18.328 1.00 86.31 90 ALA A O 1
ATOM 653 N N . THR A 1 91 ? 9.038 -6.633 -17.578 1.00 87.31 91 THR A N 1
ATOM 654 C CA . THR A 1 91 ? 9.641 -7.977 -17.552 1.00 87.31 91 THR A CA 1
ATOM 655 C C . THR A 1 91 ? 9.565 -8.679 -18.911 1.00 87.31 91 THR A C 1
ATOM 657 O O . THR A 1 91 ? 10.498 -9.391 -19.278 1.00 87.31 91 THR A O 1
ATOM 660 N N . PHE A 1 92 ? 8.484 -8.473 -19.672 1.00 86.25 92 PHE A N 1
ATOM 661 C CA . PHE A 1 92 ? 8.244 -9.117 -20.970 1.00 86.25 92 PHE A CA 1
ATOM 662 C C . PHE A 1 92 ? 8.055 -8.080 -22.093 1.00 86.25 92 PHE A C 1
ATOM 664 O O . PHE A 1 92 ? 6.953 -7.939 -22.629 1.00 86.25 92 PHE A O 1
ATOM 671 N N . PRO A 1 93 ? 9.123 -7.366 -22.495 1.00 78.00 93 PRO A N 1
ATOM 672 C CA . PRO A 1 93 ? 9.033 -6.339 -23.534 1.00 78.00 93 PRO A CA 1
ATOM 673 C C . PRO A 1 93 ? 8.690 -6.906 -24.924 1.00 78.00 93 PRO A C 1
ATOM 675 O O . PRO A 1 93 ? 8.170 -6.184 -25.771 1.00 78.00 93 PRO A O 1
ATOM 678 N N . GLU A 1 94 ? 8.9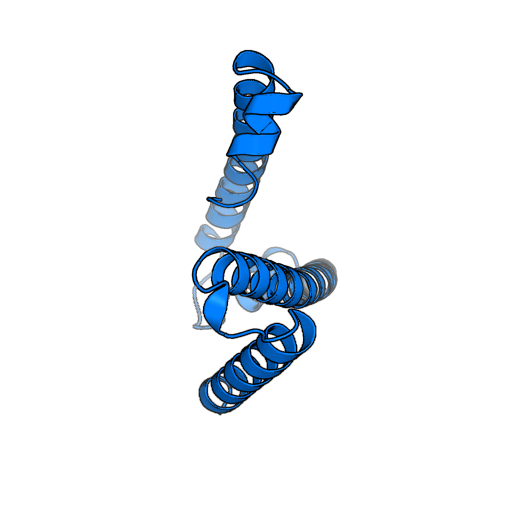31 -8.199 -25.168 1.00 76.94 94 GLU A N 1
ATOM 679 C CA . GLU A 1 94 ? 8.671 -8.841 -26.466 1.00 76.94 94 GLU A CA 1
ATOM 680 C C . GLU A 1 94 ? 7.186 -9.075 -26.771 1.00 76.94 94 GLU A C 1
ATOM 682 O O . GLU A 1 94 ? 6.827 -9.328 -27.919 1.00 76.94 94 GLU A O 1
ATOM 687 N N . TRP A 1 95 ? 6.299 -8.980 -25.776 1.00 70.50 95 TRP A N 1
ATOM 688 C CA . TRP A 1 95 ? 4.865 -9.194 -25.991 1.00 70.50 95 TRP A CA 1
ATOM 689 C C . TRP A 1 95 ? 4.163 -8.029 -26.689 1.00 70.50 95 TRP A C 1
ATOM 691 O O . TRP A 1 95 ? 3.007 -8.185 -27.076 1.00 70.50 95 TRP A O 1
ATOM 701 N N . GLY A 1 96 ? 4.838 -6.886 -26.885 1.00 64.56 96 GLY A N 1
ATOM 702 C CA . GLY A 1 96 ? 4.328 -5.749 -27.668 1.00 64.56 96 GLY A CA 1
ATOM 703 C C . GLY A 1 96 ? 2.964 -5.217 -27.209 1.00 64.56 96 GLY A C 1
ATOM 704 O O . GLY A 1 96 ? 2.305 -4.480 -27.936 1.00 64.56 96 GLY A O 1
ATOM 705 N N . SER A 1 97 ? 2.508 -5.630 -26.029 1.00 70.81 97 SER A N 1
ATOM 706 C CA . SER A 1 97 ? 1.174 -5.370 -25.520 1.00 70.81 97 SER A CA 1
ATOM 707 C C . SER A 1 97 ? 1.162 -4.039 -24.789 1.00 70.81 97 SER A C 1
ATOM 709 O O . SER A 1 97 ? 1.878 -3.873 -23.799 1.00 70.81 97 SER A O 1
ATOM 711 N N . ASP A 1 98 ? 0.314 -3.120 -25.249 1.00 81.75 98 ASP A N 1
ATOM 712 C CA . ASP A 1 98 ? 0.092 -1.846 -24.574 1.00 81.75 98 ASP A CA 1
ATOM 713 C C . ASP A 1 98 ? -0.332 -2.060 -23.116 1.00 81.75 98 ASP A C 1
ATOM 715 O O . ASP A 1 98 ? -1.154 -2.928 -22.795 1.00 81.75 98 ASP A O 1
ATOM 719 N N . LEU A 1 99 ? 0.194 -1.210 -22.232 1.00 82.12 99 LEU A N 1
ATOM 720 C CA . LEU A 1 99 ? -0.057 -1.229 -20.788 1.00 82.12 99 LEU A CA 1
ATOM 721 C C . LEU A 1 99 ? -1.558 -1.234 -20.448 1.00 82.12 99 LEU A C 1
ATOM 723 O O . LEU A 1 99 ? -1.988 -1.884 -19.495 1.00 82.12 99 LEU A O 1
ATOM 727 N N . THR A 1 100 ? -2.370 -0.560 -21.262 1.00 84.25 100 THR A N 1
ATOM 728 C CA . THR A 1 100 ? -3.832 -0.509 -21.136 1.00 84.25 100 THR A CA 1
ATOM 729 C C . THR A 1 100 ? -4.491 -1.872 -21.336 1.00 84.25 100 THR A C 1
ATOM 731 O O . THR A 1 100 ? -5.457 -2.189 -20.640 1.00 84.25 100 THR A O 1
ATOM 734 N N . THR A 1 101 ? -3.961 -2.714 -22.224 1.00 85.94 101 THR A N 1
ATOM 735 C CA . THR A 1 101 ? -4.518 -4.045 -22.507 1.00 85.94 101 THR A CA 1
ATOM 736 C C . THR A 1 101 ? -4.283 -4.986 -21.328 1.00 85.94 101 THR A C 1
ATOM 738 O O . THR A 1 101 ? -5.218 -5.637 -20.856 1.00 85.94 101 THR A O 1
ATOM 741 N N . ILE A 1 102 ? -3.059 -4.999 -20.788 1.00 87.44 102 ILE A N 1
ATOM 742 C CA . ILE A 1 102 ? -2.708 -5.808 -19.610 1.00 87.44 102 ILE A CA 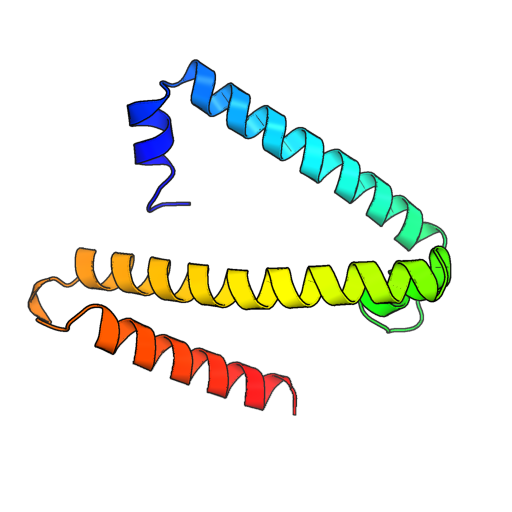1
ATOM 743 C C . ILE A 1 102 ? -3.492 -5.342 -18.379 1.00 87.44 102 ILE A C 1
ATOM 745 O O . ILE A 1 102 ? -4.036 -6.176 -17.649 1.00 87.44 102 ILE A O 1
ATOM 749 N N . ALA A 1 103 ? -3.609 -4.028 -18.169 1.00 87.50 103 ALA A N 1
ATOM 750 C CA . ALA A 1 103 ? -4.376 -3.474 -17.056 1.00 87.50 103 ALA A CA 1
ATOM 751 C C . ALA A 1 103 ? -5.854 -3.871 -17.129 1.00 87.50 103 ALA A C 1
ATOM 753 O O . ALA A 1 103 ? -6.426 -4.308 -16.129 1.00 87.50 103 ALA A O 1
ATOM 754 N N . THR A 1 104 ? -6.459 -3.788 -18.317 1.00 88.25 104 THR A N 1
ATOM 755 C CA . THR A 1 104 ? -7.870 -4.149 -18.519 1.00 88.25 104 THR A CA 1
ATOM 756 C C . THR A 1 104 ? -8.107 -5.642 -18.285 1.00 88.25 104 THR A C 1
ATOM 758 O O . THR A 1 104 ? -9.054 -6.008 -17.588 1.00 88.25 104 THR A O 1
ATOM 761 N N . LEU A 1 105 ? -7.224 -6.512 -18.791 1.00 90.69 105 LEU A N 1
ATOM 762 C CA . LEU A 1 105 ? -7.302 -7.957 -18.545 1.00 90.69 105 LEU A CA 1
ATOM 763 C C . LEU A 1 105 ? -7.140 -8.298 -17.061 1.00 90.69 105 LEU A C 1
ATOM 765 O O . LEU A 1 105 ? -7.932 -9.063 -16.514 1.00 90.69 105 LEU A O 1
ATOM 769 N N . THR A 1 106 ? -6.151 -7.702 -16.394 1.00 90.19 106 THR A N 1
ATOM 770 C CA . THR A 1 106 ? -5.909 -7.920 -14.961 1.00 90.19 106 THR A CA 1
ATOM 771 C C . THR A 1 106 ? -7.115 -7.475 -14.136 1.00 90.19 106 THR A C 1
ATOM 773 O O . THR A 1 106 ? -7.541 -8.189 -13.229 1.00 90.19 106 THR A O 1
ATOM 776 N N . LEU A 1 107 ? -7.715 -6.333 -14.477 1.00 92.06 107 LEU A N 1
ATOM 777 C CA . LEU A 1 107 ? -8.922 -5.842 -13.820 1.00 92.06 107 LEU A CA 1
ATOM 778 C C . LEU A 1 107 ? -10.110 -6.790 -14.015 1.00 92.06 107 LEU A C 1
ATOM 780 O O . LEU A 1 107 ? -10.814 -7.065 -13.046 1.00 92.06 107 LEU A O 1
ATOM 784 N N . LEU A 1 108 ? -10.310 -7.334 -15.220 1.00 91.88 108 LEU A N 1
ATOM 785 C CA . LEU A 1 108 ? -11.357 -8.330 -15.474 1.00 91.88 108 LEU A CA 1
ATOM 786 C C . LEU A 1 108 ? -11.152 -9.605 -14.651 1.00 91.88 108 LEU A C 1
ATOM 788 O O . LEU A 1 108 ? -12.105 -10.102 -14.054 1.00 91.88 108 LEU A O 1
ATOM 792 N N . VAL A 1 109 ? -9.920 -10.112 -14.567 1.00 92.44 109 VAL A N 1
ATOM 793 C CA . VAL A 1 109 ? -9.599 -11.292 -13.748 1.00 92.44 109 VAL A CA 1
ATOM 794 C C . VAL A 1 109 ? -9.884 -11.022 -12.271 1.00 92.44 109 VAL A C 1
ATOM 796 O O . VAL A 1 109 ? -10.560 -11.817 -11.620 1.00 92.44 109 VAL A O 1
ATOM 799 N N . VAL A 1 110 ? -9.427 -9.881 -11.745 1.00 90.88 110 VAL A N 1
ATOM 800 C CA . VAL A 1 110 ? -9.692 -9.487 -10.354 1.00 90.88 110 VAL A CA 1
ATOM 801 C C . VAL A 1 110 ? -11.194 -9.344 -10.110 1.00 90.88 110 VAL A C 1
ATOM 803 O O . VAL A 1 110 ? -11.690 -9.824 -9.093 1.00 90.88 110 VAL A O 1
ATOM 806 N N . PHE A 1 111 ? -11.934 -8.752 -11.046 1.00 90.31 111 PHE A N 1
ATOM 807 C CA . PHE A 1 111 ? -13.383 -8.604 -10.949 1.00 90.31 111 PHE A CA 1
ATOM 808 C C . PHE A 1 111 ? -14.101 -9.960 -10.892 1.00 90.31 111 PHE A C 1
ATOM 810 O O . PHE A 1 111 ? -14.954 -10.159 -10.030 1.00 90.31 111 PHE A O 1
ATOM 817 N N . ILE A 1 112 ? -13.712 -10.922 -11.735 1.00 92.12 112 ILE A N 1
ATOM 818 C CA . ILE A 1 112 ? -14.262 -12.288 -11.709 1.00 92.12 112 ILE A CA 1
ATOM 819 C C . ILE A 1 112 ? -13.942 -12.982 -10.378 1.00 92.12 112 ILE A C 1
ATOM 821 O O . ILE A 1 112 ? -14.833 -13.575 -9.770 1.00 92.12 112 ILE A O 1
ATOM 825 N N . CYS A 1 113 ? -12.706 -12.877 -9.882 1.00 89.44 113 CYS A N 1
ATOM 826 C CA . CYS A 1 113 ? -12.333 -13.444 -8.582 1.00 89.44 113 CYS A CA 1
ATOM 827 C C . CYS A 1 113 ? -13.157 -12.849 -7.433 1.00 89.44 113 CYS A C 1
ATOM 829 O O . CYS A 1 113 ? -13.583 -13.581 -6.541 1.00 89.44 113 CYS A O 1
ATOM 831 N N . VAL A 1 114 ? -13.403 -11.536 -7.460 1.00 88.81 114 VAL A N 1
ATOM 832 C CA . VAL A 1 114 ? -14.242 -10.862 -6.460 1.00 88.81 114 VAL A CA 1
ATOM 833 C C . VAL A 1 114 ? -15.695 -11.322 -6.559 1.00 88.81 114 VAL A C 1
ATOM 835 O O . VAL A 1 114 ? -16.307 -11.561 -5.524 1.00 88.81 114 VAL A O 1
ATOM 838 N N . LEU A 1 115 ? -16.240 -11.503 -7.766 1.00 88.06 115 LEU A N 1
ATOM 839 C CA . LEU A 1 115 ? -17.599 -12.026 -7.945 1.00 88.06 115 LEU A CA 1
ATOM 840 C C . LEU A 1 115 ? -17.758 -13.440 -7.378 1.00 88.06 115 LEU A C 1
ATOM 842 O O . LEU A 1 115 ? -18.753 -13.716 -6.718 1.00 88.06 115 LEU A O 1
ATOM 846 N N . ILE A 1 116 ? -16.777 -14.317 -7.605 1.00 90.44 116 ILE A N 1
ATOM 847 C CA . ILE A 1 116 ? -16.796 -15.687 -7.071 1.00 90.44 116 ILE A CA 1
ATOM 848 C C . ILE A 1 116 ? -16.626 -15.678 -5.547 1.00 90.44 116 ILE A C 1
ATOM 850 O O . ILE A 1 116 ? -17.295 -16.433 -4.856 1.00 90.44 116 ILE A O 1
ATOM 854 N N . GLY A 1 117 ? -15.745 -14.826 -5.016 1.00 78.25 117 GLY A N 1
ATOM 855 C CA . GLY A 1 117 ? -15.490 -14.734 -3.575 1.00 78.25 117 GLY A CA 1
ATOM 856 C C . GLY A 1 117 ? -16.577 -14.011 -2.772 1.00 78.25 117 GLY A C 1
ATOM 857 O O . GLY A 1 117 ? -16.598 -14.132 -1.550 1.00 78.25 117 GLY A O 1
ATOM 858 N N . ALA A 1 118 ? -17.446 -13.243 -3.432 1.00 72.00 118 ALA A N 1
ATOM 859 C CA . ALA A 1 118 ? -18.596 -12.584 -2.815 1.00 72.00 118 ALA A CA 1
ATOM 860 C C . ALA A 1 118 ? -19.878 -13.443 -2.829 1.00 72.00 118 ALA A C 1
ATOM 862 O O . ALA A 1 118 ? -20.860 -13.042 -2.201 1.00 72.00 118 ALA A O 1
ATOM 863 N N . GLY A 1 119 ? -19.875 -14.563 -3.565 1.00 46.31 119 GLY A N 1
ATOM 864 C CA . GLY A 1 119 ? -20.992 -15.506 -3.697 1.00 46.31 119 GLY A CA 1
ATOM 865 C C . GLY A 1 119 ? -21.000 -16.627 -2.667 1.00 46.31 119 GLY A C 1
ATOM 866 O O . GLY A 1 119 ? -19.941 -16.904 -2.062 1.00 46.31 119 GLY A O 1
#